Protein AF-A0A926IX06-F1 (afdb_monomer_lite)

Radius of gyration: 15.29 Å; chains: 1; bounding box: 41×35×42 Å

Foldseek 3Di:
DDDPLVVLLVVLPDDDDLVSSVVSLVVSQVVADQFWWDWVNHTFRHKFWLQSSQGQWFWWDFPNDIDTHGCLQFQKKFWDADPDQCVLQWTWIWTQTPVRDIGIITGGQFFPPLCVDPDVCQVSLVDKDWDDSDVVHTGITGGTWMDRDPDIDGPNNTGMIGTDD

Secondary structure (DSSP, 8-state):
---HHHHHHHHHTSSS-HHHHHHHHHHHHHHS----EEETTEEES--EESSTTTBSEEEEEETTEEEEEEGGGEEEEEE----SGGGGTEEEEEEEETTS-EEEEEEESB-TTGGG-S-HHHHTTS-EEEEEEETTEEEEEEB-EEESSS-EEEGGG--EEEE--

Sequence (165 aa):
EPLAWVAQLIQALRPGDAAARAKLRAEAFEAAPALPGKVNGFEFPWLADADSRLGPLLEAHMEGKYYWIPFARIQRLSLEAPTDLRHLVWVPAQVTWVTGGESSLLIPTRYAGSETVADDRVRLARRTEWEELAEGQFRGLGQRTLTAGDTDYPLLEVRTIEFTA

Structure (mmCIF, N/CA/C/O backbone):
data_AF-A0A926IX06-F1
#
_entry.id   AF-A0A926IX06-F1
#
loop_
_atom_site.group_PDB
_atom_site.id
_atom_site.type_symbol
_atom_site.label_atom_id
_atom_site.label_alt_id
_atom_site.label_comp_id
_atom_site.label_asym_id
_atom_site.label_entity_id
_atom_site.label_seq_id
_atom_site.pdbx_PDB_ins_code
_atom_site.Cartn_x
_atom_site.Cartn_y
_atom_site.Cartn_z
_atom_site.occupancy
_atom_site.B_iso_or_equiv
_atom_site.auth_seq_id
_atom_site.auth_comp_id
_atom_site.auth_asym_id
_atom_site.auth_atom_id
_atom_site.pdbx_PDB_model_num
ATOM 1 N N . GLU A 1 1 ? 13.981 10.372 11.308 1.00 57.53 1 GLU A N 1
ATOM 2 C CA . GLU A 1 1 ? 14.707 9.642 10.244 1.00 57.53 1 GLU A CA 1
ATOM 3 C C . GLU A 1 1 ? 13.892 8.426 9.802 1.00 57.53 1 GLU A C 1
ATOM 5 O O . GLU A 1 1 ? 13.061 7.970 10.591 1.00 57.53 1 GLU A O 1
ATOM 10 N N . PRO A 1 2 ? 14.020 7.955 8.547 1.00 74.56 2 PRO A N 1
ATOM 11 C CA . PRO A 1 2 ? 13.354 6.730 8.104 1.00 74.56 2 PRO A CA 1
ATOM 12 C C . PRO A 1 2 ? 13.866 5.523 8.902 1.00 74.56 2 PRO A C 1
ATOM 14 O O . PRO A 1 2 ? 15.019 5.500 9.324 1.00 74.56 2 PRO A O 1
ATOM 17 N N . LEU A 1 3 ? 13.006 4.522 9.115 1.00 87.06 3 LEU A N 1
ATOM 18 C CA . LEU A 1 3 ? 13.425 3.256 9.724 1.00 87.06 3 LEU A CA 1
ATOM 19 C C . LEU A 1 3 ? 14.483 2.599 8.825 1.00 87.06 3 LEU A C 1
ATOM 21 O O . LEU A 1 3 ? 14.404 2.727 7.602 1.00 87.06 3 LEU A O 1
ATOM 25 N N . ALA A 1 4 ? 15.451 1.891 9.409 1.00 90.50 4 ALA A N 1
ATOM 26 C CA . ALA A 1 4 ? 16.587 1.339 8.664 1.00 90.50 4 ALA A CA 1
ATOM 27 C C . ALA A 1 4 ? 16.154 0.475 7.461 1.00 90.50 4 ALA A C 1
ATOM 29 O O . ALA A 1 4 ? 16.657 0.667 6.354 1.00 90.50 4 ALA A O 1
ATOM 30 N N . TRP A 1 5 ? 15.147 -0.384 7.641 1.00 94.25 5 TRP A N 1
ATOM 31 C CA . TRP A 1 5 ? 14.610 -1.225 6.56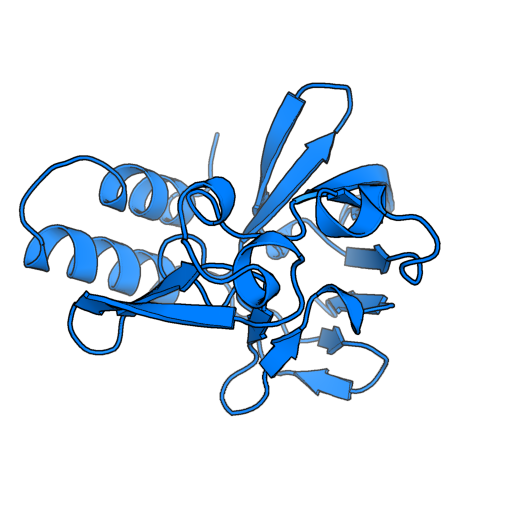7 1.00 94.25 5 TRP A CA 1
ATOM 32 C C . TRP A 1 5 ? 13.930 -0.420 5.446 1.00 94.25 5 TRP A C 1
ATOM 34 O O . TRP A 1 5 ? 14.034 -0.759 4.270 1.00 94.25 5 TRP A O 1
ATOM 44 N N . VAL A 1 6 ? 13.313 0.721 5.770 1.00 95.25 6 VAL A N 1
ATOM 45 C CA . VAL A 1 6 ? 12.736 1.626 4.760 1.00 95.25 6 VAL A CA 1
ATOM 46 C C . VAL A 1 6 ? 13.843 2.253 3.916 1.00 95.25 6 VAL A C 1
ATOM 48 O O . VAL A 1 6 ? 13.698 2.392 2.702 1.00 95.25 6 VAL A O 1
ATOM 51 N N . ALA A 1 7 ? 14.977 2.603 4.531 1.00 93.69 7 ALA A N 1
ATOM 52 C CA . ALA A 1 7 ? 16.128 3.120 3.797 1.00 93.69 7 ALA A CA 1
ATOM 53 C C . ALA A 1 7 ? 16.701 2.077 2.817 1.00 93.69 7 ALA A C 1
ATOM 55 O O . ALA A 1 7 ? 17.070 2.443 1.699 1.00 93.69 7 ALA A O 1
ATOM 56 N N . GLN A 1 8 ? 16.710 0.790 3.187 1.00 94.44 8 GLN A N 1
ATOM 57 C CA . GLN A 1 8 ? 17.111 -0.307 2.295 1.00 94.44 8 GLN A CA 1
ATOM 58 C C . GLN A 1 8 ? 16.167 -0.447 1.089 1.00 94.44 8 GLN A C 1
ATOM 60 O O . GLN A 1 8 ? 16.645 -0.573 -0.040 1.00 94.44 8 GLN A O 1
ATOM 65 N N . LEU A 1 9 ? 14.846 -0.331 1.282 1.00 95.88 9 LEU A N 1
ATOM 66 C CA . LEU A 1 9 ? 13.885 -0.328 0.167 1.00 95.88 9 LEU A CA 1
ATOM 67 C C . LEU A 1 9 ? 14.116 0.849 -0.786 1.00 95.88 9 LEU A C 1
ATOM 69 O O . LEU A 1 9 ? 14.176 0.665 -2.003 1.00 95.88 9 LEU A O 1
ATOM 73 N N . ILE A 1 10 ? 14.338 2.049 -0.244 1.00 93.88 10 ILE A N 1
ATOM 74 C CA . ILE A 1 10 ? 14.675 3.234 -1.046 1.00 93.88 10 ILE A CA 1
ATOM 75 C C . ILE A 1 10 ? 15.983 3.011 -1.821 1.00 93.88 10 ILE A C 1
ATOM 77 O O . ILE A 1 10 ? 16.092 3.394 -2.987 1.00 93.88 10 ILE A O 1
ATOM 81 N N . GLN A 1 11 ? 16.983 2.373 -1.210 1.00 94.88 11 GLN A N 1
ATOM 82 C CA . GLN A 1 11 ? 18.230 2.032 -1.892 1.00 94.88 11 GLN A CA 1
ATOM 83 C C . GLN A 1 11 ? 18.001 1.027 -3.030 1.00 94.88 11 GLN A C 1
ATOM 85 O O . GLN A 1 11 ? 18.572 1.201 -4.107 1.00 94.88 11 GLN A O 1
ATOM 90 N N . ALA A 1 12 ? 17.130 0.033 -2.839 1.00 96.12 12 ALA A N 1
ATOM 91 C CA . ALA A 1 12 ? 16.799 -0.973 -3.848 1.00 96.12 12 ALA A CA 1
ATOM 92 C C . ALA A 1 12 ? 16.054 -0.408 -5.076 1.00 96.12 12 ALA A C 1
ATOM 94 O O . ALA A 1 12 ? 16.018 -1.052 -6.133 1.00 96.12 12 ALA A O 1
ATOM 95 N N . LEU A 1 13 ? 15.480 0.797 -4.976 1.00 93.75 13 LEU A N 1
ATOM 96 C CA . LEU A 1 13 ? 14.889 1.505 -6.116 1.00 93.75 13 LEU A CA 1
ATOM 97 C C . LEU A 1 13 ? 15.927 2.106 -7.065 1.00 93.75 13 LEU A C 1
ATOM 99 O O . LEU A 1 13 ? 15.610 2.352 -8.230 1.00 93.75 13 LEU A O 1
ATOM 103 N N . ARG A 1 14 ? 17.151 2.362 -6.590 1.00 94.06 14 ARG A N 1
ATOM 104 C CA . ARG A 1 14 ? 18.186 2.993 -7.414 1.00 94.06 14 ARG A CA 1
ATOM 105 C C . ARG A 1 14 ? 18.572 2.076 -8.584 1.00 94.06 14 ARG A C 1
ATOM 107 O O . ARG A 1 14 ? 18.599 0.854 -8.414 1.00 94.06 14 ARG A O 1
ATOM 114 N N . PRO A 1 15 ? 18.894 2.637 -9.764 1.00 90.94 15 PRO A N 1
ATOM 115 C CA . PRO A 1 15 ? 19.468 1.860 -10.856 1.00 90.94 15 PRO A CA 1
ATOM 116 C C . PRO A 1 15 ? 20.733 1.127 -10.396 1.00 90.94 15 PRO A C 1
ATOM 118 O O . PRO A 1 15 ? 21.531 1.679 -9.640 1.00 90.94 15 PRO A O 1
ATOM 121 N N . GLY A 1 16 ? 20.915 -0.111 -10.846 1.00 91.06 16 GLY A N 1
ATOM 122 C CA . GLY A 1 16 ? 22.035 -0.954 -10.438 1.00 91.06 16 GLY A CA 1
ATOM 123 C C . GLY A 1 16 ? 21.745 -2.437 -10.645 1.00 91.06 16 GLY A C 1
ATOM 124 O O . GLY A 1 16 ? 20.717 -2.796 -11.225 1.00 91.06 16 GLY A O 1
ATOM 125 N N . ASP A 1 17 ? 22.656 -3.272 -10.147 1.00 94.81 17 ASP A N 1
ATOM 126 C CA . ASP A 1 17 ? 22.598 -4.729 -10.259 1.00 94.81 17 ASP A CA 1
ATOM 127 C C . ASP A 1 17 ? 21.284 -5.313 -9.707 1.00 94.81 17 ASP A C 1
ATOM 129 O O . ASP A 1 17 ? 20.863 -5.004 -8.588 1.00 94.81 17 ASP A O 1
ATOM 133 N N . ALA A 1 18 ? 20.619 -6.148 -10.509 1.00 93.75 18 ALA A N 1
ATOM 134 C CA . ALA A 1 18 ? 19.296 -6.676 -10.186 1.00 93.75 18 ALA A CA 1
ATOM 135 C C . ALA A 1 18 ? 19.326 -7.609 -8.966 1.00 93.75 18 ALA A C 1
ATOM 137 O O . ALA A 1 18 ? 18.448 -7.507 -8.107 1.00 93.75 18 ALA A O 1
ATOM 138 N N . ALA A 1 19 ? 20.356 -8.454 -8.847 1.00 95.56 19 ALA A N 1
ATOM 139 C CA . ALA A 1 19 ? 20.498 -9.396 -7.740 1.00 95.56 19 ALA A CA 1
ATOM 140 C C . ALA A 1 19 ? 20.783 -8.671 -6.416 1.00 95.56 19 ALA A C 1
ATOM 142 O O . ALA A 1 19 ? 20.149 -8.958 -5.400 1.00 95.56 19 ALA A O 1
ATOM 143 N N . ALA A 1 20 ? 21.660 -7.665 -6.425 1.00 96.12 20 ALA A N 1
ATOM 144 C CA . ALA A 1 20 ? 21.926 -6.823 -5.262 1.00 96.12 20 ALA A CA 1
ATOM 145 C C . ALA A 1 20 ? 20.663 -6.085 -4.789 1.00 96.12 20 ALA A C 1
ATOM 147 O O . ALA A 1 20 ? 20.386 -6.022 -3.592 1.00 96.12 20 ALA A O 1
ATOM 148 N N . ARG A 1 21 ? 19.856 -5.561 -5.719 1.00 97.31 21 ARG A N 1
ATOM 149 C CA . ARG A 1 21 ? 18.580 -4.898 -5.397 1.00 97.31 21 ARG A CA 1
ATOM 150 C C . ARG A 1 21 ? 17.545 -5.877 -4.848 1.00 97.31 21 ARG A C 1
ATOM 152 O O . ARG A 1 21 ? 16.816 -5.520 -3.926 1.00 97.31 21 ARG A O 1
ATOM 159 N N . ALA A 1 22 ? 17.485 -7.090 -5.393 1.00 97.56 22 ALA A N 1
ATOM 160 C CA . ALA A 1 22 ? 16.605 -8.139 -4.892 1.00 97.56 22 ALA A CA 1
ATOM 161 C C . ALA A 1 22 ? 16.973 -8.555 -3.464 1.00 97.56 22 ALA A C 1
ATOM 163 O O . ALA A 1 22 ? 16.094 -8.651 -2.607 1.00 97.56 22 ALA A O 1
ATOM 164 N N . LYS A 1 23 ? 18.275 -8.696 -3.192 1.00 97.19 23 LYS A N 1
ATOM 165 C CA . LYS A 1 23 ? 18.812 -8.958 -1.856 1.00 97.19 23 LYS A CA 1
ATOM 166 C C . LYS A 1 23 ? 18.465 -7.843 -0.867 1.00 97.19 23 LYS A C 1
ATOM 168 O O 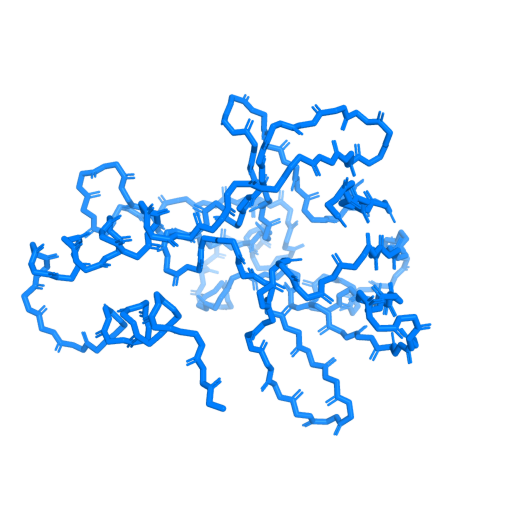. LYS A 1 23 ? 17.976 -8.142 0.214 1.00 97.19 23 LYS A O 1
ATOM 173 N N . LEU A 1 24 ? 18.634 -6.574 -1.250 1.00 97.31 24 LEU A N 1
ATOM 174 C CA . LEU A 1 24 ? 18.270 -5.434 -0.394 1.00 97.31 24 LEU A CA 1
ATOM 175 C C . LEU A 1 24 ? 16.782 -5.426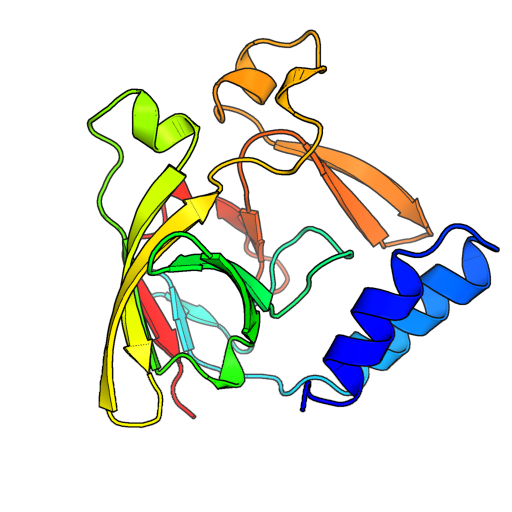 -0.021 1.00 97.31 24 LEU A C 1
ATOM 177 O O . LEU A 1 24 ? 16.447 -5.104 1.116 1.00 97.31 24 LEU A O 1
ATOM 181 N N . ARG A 1 25 ? 15.888 -5.780 -0.956 1.00 97.75 25 ARG A N 1
ATOM 182 C CA . ARG A 1 25 ? 14.453 -5.914 -0.655 1.00 97.75 25 ARG A CA 1
ATOM 183 C C . ARG A 1 25 ? 14.183 -7.045 0.331 1.00 97.75 25 ARG A C 1
ATOM 185 O O . ARG A 1 25 ? 13.465 -6.828 1.297 1.00 97.75 25 ARG A O 1
ATOM 192 N N . ALA A 1 26 ? 14.786 -8.214 0.114 1.00 97.38 26 ALA A N 1
ATOM 193 C CA . ALA A 1 26 ? 14.629 -9.355 1.012 1.00 97.38 26 ALA A CA 1
ATOM 194 C C . ALA A 1 26 ? 15.112 -9.022 2.435 1.00 97.38 26 ALA A C 1
ATOM 196 O O . ALA A 1 26 ? 14.371 -9.209 3.391 1.00 97.38 26 ALA A O 1
ATOM 197 N N . GLU A 1 27 ? 16.303 -8.432 2.573 1.00 97.38 27 GLU A N 1
ATOM 198 C CA . GLU A 1 27 ? 16.837 -7.991 3.870 1.00 97.38 27 GLU A CA 1
ATOM 199 C C . GLU A 1 27 ? 15.929 -6.961 4.555 1.00 97.38 27 GLU A C 1
ATOM 201 O O . GLU A 1 27 ? 15.735 -7.018 5.769 1.00 97.38 27 GLU A O 1
ATOM 206 N N . ALA A 1 28 ? 15.346 -6.034 3.789 1.00 97.25 28 ALA A N 1
ATOM 207 C CA . ALA A 1 28 ? 14.408 -5.059 4.328 1.00 97.25 28 ALA A CA 1
ATOM 208 C C . ALA A 1 28 ? 13.111 -5.709 4.832 1.00 97.25 28 ALA A C 1
ATOM 210 O O . ALA A 1 28 ? 12.584 -5.286 5.858 1.00 97.25 28 ALA A O 1
ATOM 211 N N . PHE A 1 29 ? 12.595 -6.719 4.129 1.00 96.25 29 PHE A N 1
ATOM 212 C CA . PHE A 1 29 ? 11.382 -7.432 4.529 1.00 96.25 29 PHE A CA 1
ATOM 213 C C . PHE A 1 29 ? 11.598 -8.296 5.769 1.00 96.25 29 PHE A C 1
ATOM 215 O O . PHE A 1 29 ? 10.767 -8.246 6.669 1.00 96.25 29 PHE A O 1
ATOM 222 N N . GLU A 1 30 ? 12.739 -8.978 5.879 1.00 96.12 30 GLU A N 1
ATOM 223 C CA . GLU A 1 30 ? 13.117 -9.713 7.096 1.00 96.12 30 GLU A CA 1
ATOM 224 C C . GLU A 1 30 ? 13.273 -8.787 8.315 1.00 96.12 30 GLU A C 1
ATOM 226 O O . GLU A 1 30 ? 12.972 -9.164 9.445 1.00 96.12 30 GLU A O 1
ATOM 231 N N . ALA A 1 31 ? 13.738 -7.553 8.100 1.00 95.88 31 ALA A N 1
ATOM 232 C CA . ALA A 1 31 ? 13.898 -6.560 9.160 1.00 95.88 31 ALA A CA 1
ATOM 233 C C . ALA A 1 31 ? 12.603 -5.795 9.501 1.00 95.88 31 ALA A C 1
ATOM 235 O O . ALA A 1 31 ? 12.560 -5.083 10.513 1.00 95.88 31 ALA A O 1
ATOM 236 N N . ALA A 1 32 ? 11.568 -5.877 8.662 1.00 95.69 32 ALA A N 1
ATOM 237 C CA . ALA A 1 32 ? 10.307 -5.190 8.893 1.00 95.69 32 ALA A CA 1
ATOM 238 C C . ALA A 1 32 ? 9.460 -5.944 9.938 1.00 95.69 32 ALA A C 1
ATOM 240 O O . ALA A 1 32 ? 9.413 -7.172 9.936 1.00 95.69 32 ALA A O 1
ATOM 241 N N . PRO A 1 33 ? 8.761 -5.237 10.844 1.00 93.94 33 PRO A N 1
ATOM 242 C CA . PRO A 1 33 ?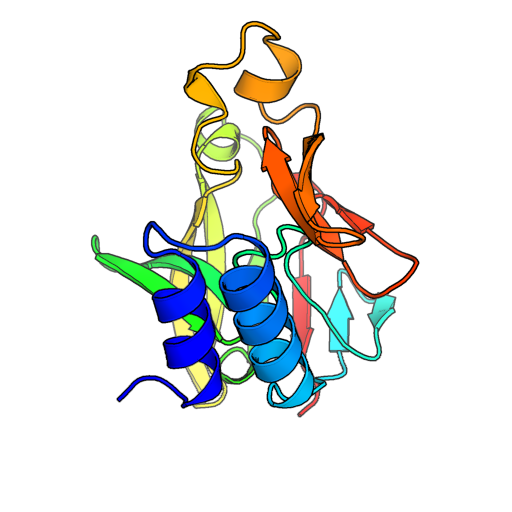 7.923 -5.897 11.835 1.00 93.94 33 PRO A CA 1
ATOM 243 C C . PRO A 1 33 ? 6.711 -6.563 11.170 1.00 93.94 33 PRO A C 1
ATOM 245 O O . PRO A 1 33 ? 5.986 -5.923 10.407 1.00 93.94 33 PRO A O 1
ATOM 248 N N . ALA A 1 34 ? 6.452 -7.822 11.522 1.00 95.25 34 ALA A N 1
ATOM 249 C CA . ALA A 1 34 ? 5.200 -8.494 11.201 1.00 95.25 34 ALA A CA 1
ATOM 250 C C . ALA A 1 34 ? 4.105 -7.991 12.152 1.00 95.25 34 ALA A C 1
ATOM 252 O O . ALA A 1 34 ? 4.183 -8.196 13.364 1.00 95.25 34 ALA A O 1
ATOM 253 N N . LEU A 1 35 ? 3.112 -7.290 11.606 1.00 96.19 35 LEU A N 1
ATOM 254 C CA . LEU A 1 35 ? 2.031 -6.690 12.385 1.00 96.19 35 LEU A CA 1
ATOM 255 C C . LEU A 1 35 ? 0.732 -7.445 12.117 1.00 96.19 35 LEU A C 1
ATOM 257 O O . LEU A 1 35 ? 0.226 -7.355 10.996 1.00 96.19 35 LEU A O 1
ATOM 261 N N . PRO A 1 36 ? 0.176 -8.155 13.110 1.00 97.56 36 PRO A N 1
ATOM 262 C CA . PRO A 1 36 ? -1.123 -8.781 12.959 1.00 97.56 36 PRO A CA 1
ATOM 263 C C . PRO A 1 36 ? -2.229 -7.726 12.936 1.00 97.56 36 PRO A C 1
ATOM 265 O O . PRO A 1 36 ? -2.077 -6.604 13.437 1.00 97.56 36 PRO A O 1
ATOM 268 N N . GLY A 1 37 ? -3.360 -8.095 12.350 1.00 97.94 37 GLY A N 1
ATOM 269 C CA . GLY A 1 37 ? -4.470 -7.176 12.195 1.00 97.94 37 GLY A CA 1
ATOM 270 C C . GLY A 1 37 ? -5.653 -7.775 11.460 1.00 97.94 37 GLY A C 1
ATOM 271 O O . GLY A 1 37 ? -5.810 -8.995 11.378 1.00 97.94 37 GLY A O 1
ATOM 272 N N . LYS A 1 38 ? -6.518 -6.892 10.957 1.00 98.50 38 LYS A N 1
ATOM 273 C CA . LYS A 1 38 ? -7.722 -7.242 10.206 1.00 98.50 38 LYS A CA 1
ATOM 274 C C . LYS A 1 38 ? -7.893 -6.355 8.982 1.00 98.50 38 LYS A C 1
ATOM 276 O O . LYS A 1 38 ? -7.798 -5.136 9.104 1.00 98.50 38 LYS A O 1
ATOM 281 N N . VAL A 1 39 ? -8.193 -6.945 7.824 1.00 98.50 39 VAL A N 1
ATOM 282 C CA . VAL A 1 39 ? -8.724 -6.229 6.651 1.00 98.50 39 VAL A CA 1
ATOM 283 C C . VAL A 1 39 ? -10.202 -6.567 6.542 1.00 98.50 39 VAL A C 1
ATOM 285 O O . VAL A 1 39 ? -10.558 -7.738 6.464 1.00 98.50 39 VAL A O 1
ATOM 288 N N . ASN A 1 40 ? -11.084 -5.567 6.553 1.00 97.69 40 ASN A N 1
ATOM 289 C CA . ASN A 1 40 ? -12.538 -5.770 6.488 1.00 97.69 40 ASN A CA 1
ATOM 290 C C . ASN A 1 40 ? -13.070 -6.778 7.535 1.00 97.69 40 ASN A C 1
ATOM 292 O O . ASN A 1 40 ? -14.041 -7.489 7.290 1.00 97.69 40 ASN A O 1
ATOM 296 N N . GLY A 1 41 ? -12.413 -6.863 8.697 1.00 97.44 41 GLY A N 1
ATOM 297 C CA . GLY A 1 41 ? -12.732 -7.816 9.766 1.00 97.44 41 GLY A CA 1
ATOM 298 C C . GLY A 1 41 ? -12.091 -9.207 9.632 1.00 97.44 41 GLY A C 1
ATOM 299 O O . GLY A 1 41 ? -12.128 -9.960 10.605 1.00 97.44 41 GLY A O 1
ATOM 300 N N . PHE A 1 42 ? -11.466 -9.534 8.498 1.00 97.50 42 PHE A N 1
ATOM 301 C CA . PHE A 1 42 ? -10.736 -10.788 8.286 1.00 97.50 42 PHE A CA 1
ATOM 302 C C . PHE A 1 42 ? -9.310 -10.686 8.816 1.00 97.50 42 PHE A C 1
ATOM 304 O O . PHE A 1 42 ? -8.598 -9.735 8.502 1.00 97.50 42 PHE A O 1
ATOM 311 N N . GLU A 1 43 ? -8.910 -11.658 9.629 1.00 97.44 43 GLU A N 1
ATOM 312 C CA . GLU A 1 43 ? -7.617 -11.668 10.311 1.00 97.44 43 GLU A CA 1
ATOM 313 C C . GLU A 1 43 ? -6.448 -11.947 9.367 1.00 97.44 43 GLU A C 1
ATOM 315 O O . GLU A 1 43 ? -6.536 -12.786 8.472 1.00 97.44 43 GLU A O 1
ATOM 320 N N . PHE A 1 44 ? -5.331 -11.266 9.617 1.00 97.31 44 PHE A N 1
ATOM 321 C CA . PHE A 1 44 ? -4.047 -11.530 8.984 1.00 97.31 44 PHE A CA 1
ATOM 322 C C . PHE A 1 44 ? -2.911 -11.515 10.022 1.00 97.31 44 PHE A C 1
ATOM 324 O O . PHE A 1 44 ? -2.965 -10.747 10.987 1.00 97.31 44 PHE A O 1
ATOM 331 N N . PRO A 1 45 ? -1.852 -12.324 9.832 1.00 96.56 45 PRO A N 1
ATOM 332 C CA . PRO A 1 45 ? -0.665 -12.294 10.691 1.00 96.56 45 PRO A CA 1
ATOM 333 C C . PRO A 1 45 ? 0.310 -11.160 10.331 1.00 96.56 45 PRO A C 1
ATOM 335 O O . PRO A 1 45 ? 1.083 -10.716 11.176 1.00 96.56 45 PRO A O 1
ATOM 338 N N . TRP A 1 46 ? 0.281 -10.705 9.079 1.00 97.19 46 TRP A N 1
ATOM 339 C CA . TRP A 1 46 ? 1.039 -9.577 8.542 1.00 97.19 46 TRP A CA 1
ATOM 340 C C . TRP A 1 46 ? 0.336 -9.045 7.286 1.00 97.19 46 TRP A C 1
ATOM 342 O O . TRP A 1 46 ? -0.488 -9.743 6.695 1.00 97.19 46 TRP A O 1
ATOM 352 N N . LEU A 1 47 ? 0.664 -7.820 6.874 1.00 98.31 47 LEU A N 1
ATOM 353 C CA . LEU A 1 47 ? 0.144 -7.201 5.654 1.00 98.31 47 LEU A CA 1
ATOM 354 C C . LEU A 1 47 ? 1.272 -6.475 4.914 1.00 98.31 47 LEU A C 1
ATOM 356 O O . LEU A 1 47 ? 2.101 -5.813 5.540 1.00 98.31 47 LEU A O 1
ATOM 360 N N . ALA A 1 48 ? 1.278 -6.564 3.590 1.00 98.31 48 ALA A N 1
ATOM 361 C CA . ALA A 1 48 ? 2.187 -5.838 2.710 1.00 98.31 48 ALA A CA 1
ATOM 362 C C . ALA A 1 48 ? 1.440 -5.328 1.470 1.00 98.31 48 ALA A C 1
ATOM 364 O O . ALA A 1 48 ? 0.377 -5.830 1.123 1.00 98.31 48 ALA A O 1
ATOM 365 N N . ASP A 1 49 ? 1.990 -4.338 0.780 1.00 98.50 49 ASP A N 1
ATOM 366 C CA . ASP A 1 49 ? 1.686 -4.119 -0.628 1.00 98.50 49 ASP A CA 1
ATOM 367 C C . ASP A 1 49 ? 2.323 -5.252 -1.448 1.00 98.50 49 ASP A C 1
ATOM 369 O O . ASP A 1 49 ? 3.481 -5.613 -1.217 1.00 98.50 49 ASP A O 1
ATOM 373 N N . ALA A 1 50 ? 1.567 -5.829 -2.383 1.00 98.19 50 ALA A N 1
ATOM 374 C CA . ALA A 1 50 ? 2.040 -6.931 -3.217 1.00 98.19 50 ALA A CA 1
ATOM 375 C C . ALA A 1 50 ? 3.126 -6.502 -4.228 1.00 98.19 50 ALA A C 1
ATOM 377 O O . ALA A 1 50 ? 3.845 -7.345 -4.767 1.00 98.19 50 ALA A O 1
ATOM 378 N N . ASP A 1 51 ? 3.325 -5.197 -4.447 1.00 98.44 51 ASP A N 1
ATOM 379 C CA . ASP A 1 51 ? 4.512 -4.693 -5.132 1.00 98.44 51 ASP A CA 1
ATOM 380 C C . ASP A 1 51 ? 5.743 -4.791 -4.219 1.00 98.44 51 ASP A C 1
ATOM 382 O O . ASP A 1 51 ? 5.884 -4.085 -3.213 1.00 98.44 51 ASP A O 1
ATOM 386 N N . SER A 1 52 ? 6.699 -5.632 -4.616 1.00 97.38 52 SER A N 1
ATOM 387 C CA . SER A 1 52 ? 7.920 -5.895 -3.852 1.00 97.38 52 SER A CA 1
ATOM 388 C C . SER A 1 52 ? 8.820 -4.663 -3.710 1.00 97.38 52 SER A C 1
ATOM 390 O O . SER A 1 52 ? 9.781 -4.683 -2.951 1.00 97.38 52 SER A O 1
ATOM 392 N N . ARG A 1 53 ? 8.561 -3.561 -4.416 1.00 97.31 53 ARG A N 1
ATOM 393 C CA . ARG A 1 53 ? 9.279 -2.298 -4.192 1.00 97.31 53 ARG A CA 1
ATOM 394 C C . ARG A 1 53 ? 8.835 -1.585 -2.911 1.00 97.31 53 ARG A C 1
ATOM 396 O O . ARG A 1 53 ? 9.558 -0.698 -2.460 1.00 97.31 53 ARG A O 1
ATOM 403 N N . LEU A 1 54 ? 7.675 -1.949 -2.360 1.00 97.56 54 LEU A N 1
ATOM 404 C CA . LEU A 1 54 ? 7.023 -1.277 -1.236 1.00 97.56 54 LEU A CA 1
ATOM 405 C C . LEU A 1 54 ? 6.961 -2.161 0.015 1.00 97.56 54 LEU A C 1
ATOM 407 O O . LEU A 1 54 ? 7.423 -1.740 1.074 1.00 97.56 54 LEU A O 1
ATOM 411 N N . GLY A 1 55 ? 6.414 -3.376 -0.087 1.00 96.69 55 GLY A N 1
ATOM 412 C CA . GLY A 1 55 ? 6.200 -4.246 1.074 1.00 96.69 55 GLY A CA 1
ATOM 413 C C . GLY A 1 55 ? 5.287 -3.602 2.134 1.00 96.69 55 GLY A C 1
ATOM 414 O O . GLY A 1 55 ? 4.248 -3.064 1.763 1.00 96.69 55 GLY A O 1
ATOM 415 N N . PRO A 1 56 ? 5.615 -3.616 3.443 1.00 97.38 56 PRO A N 1
ATOM 416 C CA . PRO A 1 56 ? 4.742 -3.111 4.518 1.00 97.38 56 PRO A CA 1
ATOM 417 C C . PRO A 1 56 ? 4.728 -1.568 4.628 1.00 97.38 56 PRO A C 1
ATOM 419 O O . PRO A 1 56 ? 4.865 -0.976 5.707 1.00 97.38 56 PRO A O 1
ATOM 422 N N . LEU A 1 57 ? 4.583 -0.904 3.481 1.00 97.94 57 LEU A N 1
ATOM 423 C CA . LEU A 1 57 ? 4.497 0.537 3.299 1.00 97.94 57 LEU A CA 1
ATOM 424 C C . LEU A 1 57 ? 3.203 0.893 2.560 1.00 97.94 57 LEU A C 1
ATOM 426 O O . LEU A 1 57 ? 2.865 0.290 1.547 1.00 97.94 57 LEU A O 1
ATOM 430 N N . LEU A 1 58 ? 2.537 1.950 3.017 1.00 98.25 58 LEU A N 1
ATOM 431 C CA . LEU A 1 58 ? 1.468 2.625 2.295 1.00 98.25 58 LEU A CA 1
ATOM 432 C C . LEU A 1 58 ? 2.026 3.842 1.558 1.00 98.25 58 LEU A C 1
ATOM 434 O O . LEU A 1 58 ? 2.628 4.723 2.175 1.00 98.25 58 LEU A O 1
ATOM 438 N N . GLU A 1 59 ? 1.761 3.945 0.260 1.00 98.25 59 GLU A N 1
ATOM 439 C CA . GLU A 1 59 ? 1.891 5.216 -0.450 1.00 98.25 59 GLU A CA 1
ATOM 440 C C . GLU A 1 59 ? 0.659 6.088 -0.191 1.00 98.25 59 GLU A C 1
ATOM 442 O O . GLU A 1 59 ? -0.471 5.635 -0.366 1.00 98.25 59 GLU A O 1
ATOM 447 N N . ALA A 1 60 ? 0.854 7.351 0.182 1.00 98.19 60 ALA A N 1
ATOM 448 C CA . ALA A 1 60 ? -0.254 8.287 0.347 1.00 98.19 60 ALA A CA 1
ATOM 449 C C . ALA A 1 60 ? 0.161 9.738 0.097 1.00 98.19 60 ALA A C 1
ATOM 451 O O . ALA A 1 60 ? 1.303 10.132 0.337 1.00 98.19 60 ALA A O 1
ATOM 452 N N . HIS A 1 61 ? -0.804 10.551 -0.325 1.00 98.06 61 HIS A N 1
ATOM 453 C CA . HIS A 1 61 ? -0.724 12.000 -0.255 1.00 98.06 61 HIS A CA 1
ATOM 454 C C . HIS A 1 61 ? -1.414 12.503 1.012 1.00 98.06 61 HIS A C 1
ATOM 456 O O . HIS A 1 61 ? -2.550 12.131 1.297 1.00 98.06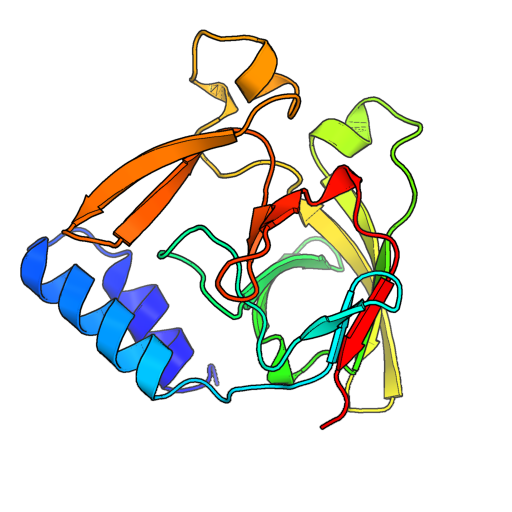 61 HIS A O 1
ATOM 462 N N . MET A 1 62 ? -0.736 13.384 1.739 1.00 96.62 62 MET A N 1
ATOM 463 C CA . MET A 1 62 ? -1.229 14.041 2.947 1.00 96.62 62 MET A CA 1
ATOM 464 C C . MET A 1 62 ? -0.748 15.490 2.929 1.00 96.62 62 MET A C 1
ATOM 466 O O . MET A 1 62 ? 0.430 15.738 2.677 1.00 96.62 62 MET A O 1
ATOM 470 N N . GLU A 1 63 ? -1.651 16.454 3.127 1.00 93.06 63 GLU A N 1
ATOM 471 C CA . GLU A 1 63 ? -1.318 17.894 3.127 1.00 93.06 63 GLU A CA 1
ATOM 472 C C . GLU A 1 63 ? -0.505 18.346 1.891 1.00 93.06 63 GLU A C 1
ATOM 474 O O . GLU A 1 63 ? 0.447 19.122 1.977 1.00 93.06 63 GLU A O 1
ATOM 479 N N . GLY A 1 64 ? -0.848 17.809 0.715 1.00 92.81 64 GLY A N 1
ATOM 480 C CA . GLY A 1 64 ? -0.185 18.134 -0.554 1.00 92.81 64 GLY A CA 1
ATOM 481 C C . GLY A 1 64 ? 1.208 17.519 -0.742 1.00 92.81 64 GLY A C 1
ATOM 482 O O . GLY A 1 64 ? 1.851 17.778 -1.758 1.00 92.81 64 GLY A O 1
ATOM 483 N N . LYS A 1 65 ? 1.680 16.688 0.192 1.00 97.19 65 LYS A N 1
ATOM 484 C CA . LYS A 1 65 ? 2.969 15.987 0.116 1.00 97.19 65 LYS A CA 1
ATOM 485 C C . LYS A 1 65 ? 2.759 14.487 -0.049 1.00 97.19 65 LYS A C 1
ATOM 487 O O . LYS A 1 65 ? 1.760 13.944 0.408 1.00 97.19 65 LYS A O 1
ATOM 492 N N . TYR A 1 66 ? 3.704 13.831 -0.709 1.00 97.00 66 TYR A N 1
ATOM 493 C CA . TYR A 1 66 ? 3.705 12.386 -0.924 1.00 97.00 66 TYR A CA 1
ATOM 494 C C . TYR A 1 66 ? 4.578 11.683 0.122 1.00 97.00 66 TYR A C 1
ATOM 496 O O . TYR A 1 66 ? 5.680 12.148 0.425 1.00 97.00 66 TYR A O 1
ATOM 504 N N . TYR A 1 67 ? 4.090 10.561 0.648 1.00 96.81 67 TYR A N 1
ATOM 505 C CA . TYR A 1 67 ? 4.722 9.810 1.725 1.00 96.81 67 TYR A CA 1
ATOM 506 C C . TYR A 1 67 ? 4.742 8.310 1.450 1.00 96.81 67 TYR A C 1
ATOM 508 O O . TYR A 1 67 ? 3.784 7.742 0.929 1.00 96.81 67 TYR A O 1
ATOM 516 N N . TRP A 1 68 ? 5.817 7.672 1.914 1.00 97.06 68 TRP A N 1
ATOM 517 C CA . TRP A 1 68 ? 5.844 6.252 2.250 1.00 97.06 68 TRP A CA 1
ATOM 518 C C . TRP A 1 68 ? 5.631 6.112 3.753 1.00 97.06 68 TRP A C 1
ATOM 520 O O . TRP A 1 68 ? 6.466 6.537 4.559 1.00 97.06 68 TRP A O 1
ATOM 530 N N . ILE A 1 69 ? 4.490 5.551 4.131 1.00 97.25 69 ILE A N 1
ATOM 531 C CA . ILE A 1 69 ? 4.052 5.411 5.514 1.00 97.25 69 ILE A CA 1
ATOM 532 C C . ILE A 1 69 ? 4.189 3.939 5.907 1.00 97.25 69 ILE A C 1
ATOM 534 O O . ILE A 1 69 ? 3.451 3.109 5.387 1.00 97.25 69 ILE A O 1
ATOM 538 N N . PRO A 1 70 ? 5.086 3.581 6.838 1.00 97.38 70 PRO A N 1
ATOM 539 C CA . PRO A 1 70 ? 5.115 2.232 7.388 1.00 97.38 70 PRO A CA 1
ATOM 540 C C . PRO A 1 70 ? 3.793 1.864 8.042 1.00 97.38 70 PRO A C 1
ATOM 542 O O . PRO A 1 70 ? 3.288 2.639 8.857 1.00 97.38 70 PRO A O 1
ATOM 545 N N . PHE A 1 71 ? 3.286 0.661 7.763 1.00 97.62 71 PHE A N 1
ATOM 546 C CA . PHE A 1 71 ? 2.104 0.132 8.451 1.00 97.62 71 PHE A CA 1
ATOM 547 C C . PHE A 1 71 ? 2.280 0.127 9.978 1.00 97.62 71 PHE A C 1
ATOM 549 O O . PHE A 1 71 ? 1.332 0.404 10.697 1.00 97.62 71 PHE A O 1
ATOM 556 N N . ALA A 1 72 ? 3.519 0.008 10.472 1.00 95.94 72 ALA A N 1
ATOM 557 C CA . ALA A 1 72 ? 3.883 0.164 11.888 1.00 95.94 72 ALA A CA 1
ATOM 558 C C . ALA A 1 72 ? 3.534 1.521 12.523 1.00 95.94 72 ALA A C 1
ATOM 560 O O . ALA A 1 72 ? 3.647 1.674 13.735 1.00 95.94 72 ALA A O 1
ATOM 561 N N . ARG A 1 73 ? 3.167 2.532 11.729 1.00 96.44 73 ARG A N 1
ATOM 562 C CA . ARG A 1 73 ? 2.710 3.839 12.227 1.00 96.44 73 ARG A CA 1
ATOM 563 C C . ARG A 1 73 ? 1.194 4.000 12.177 1.00 96.44 73 ARG A C 1
ATOM 565 O O . ARG A 1 73 ? 0.685 5.000 12.683 1.00 96.44 73 ARG A O 1
ATOM 572 N N . ILE A 1 74 ? 0.488 3.053 11.571 1.00 97.94 74 ILE A N 1
ATOM 573 C CA . ILE A 1 74 ? -0.954 3.090 11.361 1.00 97.94 74 ILE A CA 1
ATOM 574 C C . ILE A 1 74 ? -1.607 2.195 12.407 1.00 97.94 74 ILE A C 1
ATOM 576 O O . ILE A 1 74 ? -1.286 1.018 12.507 1.00 97.94 74 ILE A O 1
ATOM 580 N N . GLN A 1 75 ? -2.546 2.750 13.165 1.00 98.31 75 GLN A N 1
ATOM 581 C CA . GLN A 1 75 ? -3.434 1.957 14.011 1.00 98.31 75 GLN A CA 1
ATOM 582 C C . GLN A 1 75 ? -4.643 1.485 13.201 1.00 98.31 75 GLN A C 1
ATOM 584 O O . GLN A 1 75 ? -4.994 0.307 13.212 1.00 98.31 75 GLN A O 1
ATOM 589 N N . ARG A 1 76 ? -5.266 2.410 12.463 1.00 98.56 76 ARG A N 1
ATOM 590 C CA . ARG A 1 76 ? -6.449 2.137 11.649 1.00 98.56 76 ARG A CA 1
ATOM 591 C C . ARG A 1 76 ? -6.417 2.930 10.353 1.00 98.56 76 ARG A C 1
ATOM 593 O O . ARG A 1 76 ? -6.024 4.093 10.336 1.00 98.56 76 ARG A O 1
ATOM 600 N N . LEU A 1 77 ? -6.892 2.310 9.284 1.00 98.50 77 LEU A N 1
ATOM 601 C CA . LEU A 1 77 ? -7.163 2.938 8.000 1.00 98.50 77 LEU A CA 1
ATOM 602 C C . LEU A 1 77 ? -8.627 2.682 7.643 1.00 98.50 77 LEU A C 1
ATOM 604 O O . LEU A 1 77 ? -9.082 1.542 7.705 1.00 98.50 77 LEU A O 1
ATOM 608 N N . SER A 1 78 ? -9.365 3.726 7.284 1.00 98.50 78 SER A N 1
ATOM 609 C CA . SER A 1 78 ? -10.743 3.615 6.796 1.00 98.50 78 SER A CA 1
ATOM 610 C C . SER A 1 78 ? -10.821 4.216 5.399 1.00 98.50 78 SER A C 1
ATOM 612 O O . SER A 1 78 ? -10.483 5.383 5.226 1.00 98.50 78 SER A O 1
ATOM 614 N N . LEU A 1 79 ? -11.220 3.421 4.409 1.00 97.88 79 LEU A N 1
ATOM 615 C CA . LEU A 1 79 ? -11.291 3.817 3.002 1.00 97.88 79 LEU A CA 1
ATOM 616 C C . LEU A 1 79 ? -12.748 3.944 2.572 1.00 97.88 79 LEU A C 1
ATOM 618 O O . LEU A 1 79 ? -13.587 3.101 2.906 1.00 97.88 79 LEU A O 1
ATOM 622 N N . GLU A 1 80 ? -13.037 4.967 1.778 1.00 91.06 80 GLU A N 1
ATOM 623 C CA . GLU A 1 80 ? -14.352 5.117 1.165 1.00 91.06 80 GLU A CA 1
ATOM 624 C C . GLU A 1 80 ? -14.536 4.138 0.001 1.00 91.06 80 GLU A C 1
ATOM 626 O O . GLU A 1 80 ? -13.603 3.824 -0.743 1.00 91.06 80 GLU A O 1
ATOM 631 N N . ALA A 1 81 ? -15.771 3.670 -0.197 1.00 92.06 81 ALA A N 1
ATOM 632 C CA . ALA A 1 81 ? -16.100 2.936 -1.410 1.00 92.06 81 ALA A CA 1
ATOM 633 C C . ALA A 1 81 ? -15.917 3.847 -2.643 1.00 92.06 81 ALA A C 1
ATOM 635 O O . ALA A 1 81 ? -16.281 5.025 -2.596 1.00 92.06 81 ALA A O 1
ATOM 636 N N . PRO A 1 82 ? -15.382 3.337 -3.767 1.00 91.00 82 PRO A N 1
ATOM 637 C CA . PRO A 1 82 ? -15.227 4.139 -4.971 1.00 91.00 82 PRO A CA 1
ATOM 638 C C . PRO A 1 82 ? -16.596 4.536 -5.543 1.00 91.00 82 PRO A C 1
ATOM 640 O O . PRO A 1 82 ? -17.341 3.687 -6.025 1.00 91.00 82 PRO A O 1
ATOM 643 N N . THR A 1 83 ? -16.922 5.827 -5.503 1.00 90.56 83 THR A N 1
ATOM 644 C CA . THR A 1 83 ? -18.167 6.402 -6.047 1.00 90.56 83 THR A CA 1
ATOM 645 C C . THR A 1 83 ? -17.913 7.396 -7.183 1.00 90.56 83 THR A C 1
ATOM 647 O O . THR A 1 83 ? -18.819 7.683 -7.962 1.00 90.56 83 THR A O 1
ATOM 650 N N . ASP A 1 84 ? -16.677 7.886 -7.315 1.00 92.00 84 ASP A N 1
ATOM 651 C CA . ASP A 1 84 ? -16.245 8.871 -8.308 1.00 92.00 84 ASP A CA 1
ATOM 652 C C . ASP A 1 84 ? -15.107 8.301 -9.172 1.00 92.00 84 ASP A C 1
ATOM 654 O O . ASP A 1 84 ? -14.270 7.534 -8.695 1.00 92.00 84 ASP A O 1
ATOM 658 N N . LEU A 1 85 ? -15.031 8.697 -10.448 1.00 92.44 85 LEU A N 1
ATOM 659 C CA . LEU A 1 85 ? -13.957 8.275 -11.359 1.00 92.44 85 LEU A CA 1
ATOM 660 C C . LEU A 1 85 ? -12.559 8.640 -10.842 1.00 92.44 85 LEU A C 1
ATOM 662 O O . LEU A 1 85 ? -11.598 7.920 -11.109 1.00 92.44 85 LEU A O 1
ATOM 666 N N . ARG A 1 86 ? -12.432 9.722 -10.069 1.00 93.94 86 ARG A N 1
ATOM 667 C CA . ARG A 1 86 ? -11.178 10.123 -9.420 1.00 93.94 86 ARG A CA 1
ATOM 668 C C . ARG A 1 86 ? -10.685 9.074 -8.428 1.00 93.94 86 ARG A C 1
ATOM 670 O O . ARG A 1 86 ? -9.475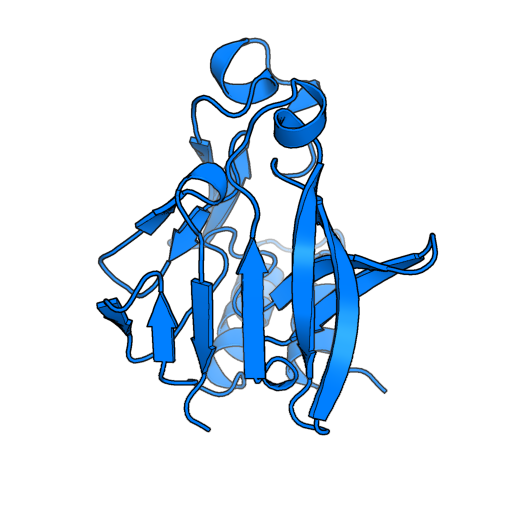 8.967 -8.249 1.00 93.94 86 ARG A O 1
ATOM 677 N N . HIS A 1 87 ? -11.574 8.248 -7.867 1.00 94.25 87 HIS A N 1
ATOM 678 C CA . HIS A 1 87 ? -11.196 7.154 -6.966 1.00 94.25 87 HIS A CA 1
ATOM 679 C C . HIS A 1 87 ? -10.432 6.040 -7.695 1.00 94.25 87 HIS A C 1
ATOM 681 O O . HIS A 1 87 ? -9.706 5.285 -7.058 1.00 94.25 87 HIS A O 1
ATOM 687 N N . LEU A 1 88 ? -10.500 5.980 -9.033 1.00 94.88 88 LEU A N 1
ATOM 688 C CA . LEU A 1 88 ? -9.641 5.108 -9.847 1.00 94.88 88 LEU A CA 1
ATOM 689 C C . LEU A 1 88 ? -8.190 5.616 -9.939 1.00 94.88 88 LEU A C 1
ATOM 691 O O . LEU A 1 88 ? -7.308 4.899 -10.414 1.00 94.88 88 LEU A O 1
ATOM 695 N N . VAL A 1 89 ? -7.929 6.848 -9.494 1.00 95.50 89 VAL A N 1
ATOM 696 C CA . VAL A 1 89 ? -6.591 7.450 -9.435 1.00 95.50 89 VAL A CA 1
ATOM 697 C C . VAL A 1 89 ? -6.130 7.589 -7.987 1.00 95.50 89 VAL A C 1
ATOM 699 O O . VAL A 1 89 ? -5.032 7.129 -7.673 1.00 95.50 89 VAL A O 1
ATOM 702 N N . TRP A 1 90 ? -6.971 8.149 -7.113 1.00 95.88 90 TRP A N 1
ATOM 703 C CA . TRP A 1 90 ? -6.712 8.266 -5.679 1.00 95.88 90 TRP A CA 1
ATOM 704 C C . TRP A 1 90 ? -7.960 7.968 -4.854 1.00 95.88 90 TRP A C 1
ATOM 706 O O . TRP A 1 90 ? -8.964 8.667 -4.993 1.00 95.88 90 TRP A O 1
ATOM 716 N N . VAL A 1 91 ? -7.886 6.985 -3.960 1.00 97.00 91 VAL A N 1
ATOM 717 C CA . VAL A 1 91 ? -8.968 6.689 -3.017 1.00 97.00 91 VAL A CA 1
ATOM 718 C C . VAL A 1 91 ? -8.801 7.524 -1.736 1.00 97.00 91 VAL A C 1
ATOM 720 O O . VAL A 1 91 ? -7.704 7.539 -1.161 1.00 97.00 91 VAL A O 1
ATOM 723 N N . PRO A 1 92 ? -9.846 8.245 -1.286 1.00 97.25 92 PRO A N 1
ATOM 724 C CA . PRO A 1 92 ? -9.838 8.916 0.008 1.00 97.25 92 PRO A CA 1
ATOM 725 C C . PRO A 1 92 ? -9.780 7.909 1.154 1.00 97.25 92 PRO A C 1
ATOM 727 O O . PRO A 1 92 ? -10.460 6.878 1.132 1.00 97.25 92 PRO A O 1
ATOM 730 N N . ALA A 1 93 ? -8.987 8.229 2.170 1.00 98.00 93 ALA A N 1
ATOM 731 C CA . ALA A 1 93 ? -8.915 7.445 3.390 1.00 98.00 93 ALA A CA 1
ATOM 732 C C . ALA A 1 93 ? -8.743 8.336 4.620 1.00 98.00 93 ALA A C 1
ATOM 734 O O . ALA A 1 93 ? -8.103 9.385 4.558 1.00 98.00 93 ALA A O 1
ATOM 735 N N . GLN A 1 94 ? -9.257 7.876 5.755 1.00 98.50 94 GLN A N 1
ATOM 736 C CA . GLN A 1 94 ? -8.935 8.419 7.066 1.00 98.50 94 GLN A CA 1
ATOM 737 C C . GLN A 1 94 ? -7.957 7.475 7.762 1.00 98.50 94 GLN A C 1
ATOM 739 O O . GLN A 1 94 ? -8.191 6.264 7.821 1.00 98.50 94 GLN A O 1
ATOM 744 N N . VAL A 1 95 ? -6.863 8.023 8.281 1.00 98.56 95 VAL A N 1
ATOM 745 C CA . VAL A 1 95 ? -5.885 7.276 9.072 1.00 98.56 95 VAL A CA 1
ATOM 746 C C . VAL A 1 95 ? -5.961 7.701 10.528 1.00 98.56 95 VAL A C 1
ATOM 748 O O . VAL A 1 95 ? -5.983 8.893 10.830 1.00 98.56 95 VAL A O 1
ATOM 751 N N . THR A 1 96 ? -5.959 6.717 11.419 1.00 98.50 96 THR A N 1
ATOM 752 C CA . THR A 1 96 ? -5.662 6.889 12.839 1.00 98.50 96 THR A CA 1
ATOM 753 C C . THR A 1 96 ? -4.245 6.379 13.067 1.00 98.50 96 THR A C 1
ATOM 755 O O . THR A 1 96 ? -3.920 5.225 12.763 1.00 98.50 96 THR A O 1
ATOM 758 N N . TRP A 1 97 ? -3.376 7.250 13.562 1.00 97.88 97 TRP A N 1
ATOM 759 C CA . TRP A 1 97 ? -1.987 6.930 13.864 1.00 97.88 97 TRP A CA 1
ATOM 760 C C . TRP A 1 97 ? -1.887 6.144 15.170 1.00 97.88 97 TRP A C 1
ATOM 762 O O . TRP A 1 97 ? -2.721 6.292 16.058 1.00 97.88 97 TRP A O 1
ATOM 772 N N . VAL A 1 98 ? -0.799 5.395 15.354 1.00 97.19 98 VAL A N 1
ATOM 773 C CA . VAL A 1 98 ? -0.489 4.744 16.648 1.00 97.19 98 VAL A CA 1
ATOM 774 C C . VAL A 1 98 ? -0.372 5.733 17.818 1.00 97.19 98 VAL A C 1
ATOM 776 O O . VAL A 1 98 ? -0.499 5.352 18.974 1.00 97.19 98 VAL A O 1
ATOM 779 N N . THR A 1 99 ? -0.153 7.020 17.531 1.00 96.19 99 THR A N 1
ATOM 780 C CA . THR A 1 99 ? -0.138 8.106 18.524 1.00 96.19 99 THR A CA 1
ATOM 781 C C . THR A 1 99 ? -1.535 8.623 18.889 1.00 96.19 99 THR A C 1
ATOM 783 O O . THR A 1 99 ? -1.646 9.526 19.715 1.00 96.19 99 THR A O 1
ATOM 786 N N . GLY A 1 100 ? -2.592 8.098 18.262 1.00 95.56 100 GLY A N 1
ATOM 787 C CA . GLY A 1 100 ? -3.988 8.497 18.457 1.00 95.56 100 GLY A CA 1
ATOM 788 C C . GLY A 1 100 ? -4.439 9.701 17.626 1.00 95.56 100 GLY A C 1
ATOM 789 O O . GLY A 1 100 ? -5.630 9.990 17.577 1.00 95.56 100 GLY A O 1
ATOM 790 N N . GLY A 1 101 ? -3.520 10.406 16.958 1.00 97.31 101 GLY A N 1
ATOM 791 C CA . GLY A 1 101 ? -3.888 11.474 16.027 1.00 97.31 101 GLY A CA 1
ATOM 792 C C . GLY A 1 101 ? -4.586 10.928 14.782 1.00 97.31 101 GLY A C 1
ATOM 793 O O . GLY A 1 101 ? -4.372 9.777 14.400 1.00 97.31 101 GLY A O 1
ATOM 794 N N . GLU A 1 102 ? -5.349 11.777 14.100 1.00 97.81 102 GLU A N 1
ATOM 795 C CA . GLU A 1 102 ? -6.015 11.416 12.850 1.00 97.81 102 GLU A CA 1
ATOM 796 C C . GLU A 1 102 ? -5.634 12.350 11.702 1.00 97.81 102 GLU A C 1
ATOM 798 O O . GLU A 1 102 ? -5.276 13.513 11.907 1.00 97.81 102 GLU A O 1
ATOM 803 N N . SER A 1 103 ? -5.683 11.845 10.471 1.00 98.12 103 SER A N 1
ATOM 804 C CA . SER A 1 103 ? -5.409 12.633 9.266 1.00 98.12 103 SER A CA 1
ATOM 805 C C . SER A 1 103 ? -6.162 12.082 8.058 1.00 98.12 103 SER A C 1
ATOM 807 O O . SER A 1 103 ? -6.460 10.891 7.988 1.00 98.12 103 SER A O 1
ATOM 809 N N . SER A 1 104 ? -6.439 12.946 7.083 1.00 97.94 104 SER A N 1
ATOM 810 C CA . SER A 1 104 ? -7.007 12.528 5.800 1.00 97.94 104 SER A CA 1
ATOM 811 C C . SER A 1 104 ? -5.899 12.279 4.781 1.00 97.94 104 SER A C 1
ATOM 813 O O . SER A 1 104 ? -4.963 13.073 4.648 1.00 97.94 104 SER A O 1
ATOM 815 N N . LEU A 1 105 ? -6.023 11.175 4.052 1.00 98.19 105 LEU A N 1
ATOM 816 C CA . LEU A 1 105 ? -5.081 10.707 3.047 1.00 98.19 105 LEU A CA 1
ATOM 817 C C . LEU A 1 105 ? -5.769 10.561 1.687 1.00 98.19 105 LEU A C 1
ATOM 819 O O . LEU A 1 105 ? -6.957 10.256 1.592 1.00 98.19 105 LEU A O 1
ATOM 823 N N . LEU A 1 106 ? -4.979 10.696 0.626 1.00 97.81 106 LEU A N 1
ATOM 824 C CA . LEU A 1 106 ? -5.323 10.232 -0.715 1.00 97.81 106 LEU A CA 1
ATOM 825 C C . LEU A 1 106 ? -4.330 9.140 -1.114 1.00 97.81 106 LEU A C 1
ATOM 827 O O . LEU A 1 106 ? -3.146 9.415 -1.314 1.00 97.81 106 LEU A O 1
ATOM 831 N N . ILE A 1 107 ? -4.794 7.899 -1.220 1.00 98.25 107 ILE A N 1
ATOM 832 C CA . ILE A 1 107 ? -3.946 6.743 -1.536 1.00 98.25 107 ILE A CA 1
ATOM 833 C C . ILE A 1 107 ? -3.958 6.536 -3.053 1.00 98.25 107 ILE A C 1
ATOM 835 O O . ILE A 1 107 ? -5.045 6.411 -3.619 1.00 98.25 107 ILE A O 1
ATOM 839 N N . PRO A 1 108 ? -2.802 6.474 -3.743 1.00 98.25 108 PRO A N 1
ATOM 840 C CA . PRO A 1 108 ? -2.767 6.148 -5.163 1.00 98.25 108 PRO A CA 1
ATOM 841 C C . PRO A 1 108 ? -3.376 4.766 -5.420 1.00 98.25 108 PRO A C 1
ATOM 843 O O . PRO A 1 108 ? -2.847 3.743 -4.979 1.00 98.25 108 PRO A O 1
ATOM 846 N N . THR A 1 109 ? -4.475 4.741 -6.168 1.00 98.19 109 THR A N 1
ATOM 847 C CA . THR A 1 109 ? -5.243 3.523 -6.460 1.00 98.19 109 THR A CA 1
ATOM 848 C C . THR A 1 109 ? -4.513 2.584 -7.406 1.00 98.19 109 THR A C 1
ATOM 850 O O . THR A 1 109 ? -4.795 1.389 -7.439 1.00 98.19 109 THR A O 1
ATOM 853 N N . ARG A 1 110 ? -3.575 3.119 -8.190 1.00 98.19 110 ARG A N 1
ATOM 854 C CA . ARG A 1 110 ? -2.803 2.367 -9.173 1.00 98.19 110 ARG A CA 1
ATOM 855 C C . ARG A 1 110 ? -1.315 2.451 -8.886 1.00 98.19 110 ARG A C 1
ATOM 857 O O . ARG A 1 110 ? -0.843 3.450 -8.343 1.00 98.19 110 ARG A O 1
ATOM 864 N N . TYR A 1 111 ? -0.582 1.435 -9.318 1.00 98.44 111 TYR A N 1
ATOM 865 C CA . TYR A 1 111 ? 0.877 1.461 -9.312 1.00 98.44 111 TYR A CA 1
ATOM 866 C C . TYR A 1 111 ? 1.433 2.447 -10.353 1.00 98.44 111 TYR A C 1
ATOM 868 O O . TYR A 1 111 ? 0.826 2.672 -11.404 1.00 98.44 111 TYR A O 1
ATOM 876 N N . ALA A 1 112 ? 2.599 3.037 -10.084 1.00 96.31 112 ALA A N 1
ATOM 877 C CA . ALA A 1 112 ? 3.256 3.951 -11.022 1.00 96.31 112 ALA A CA 1
ATOM 878 C C . ALA A 1 112 ? 3.627 3.248 -12.344 1.00 96.31 112 ALA A C 1
ATOM 880 O O . ALA A 1 112 ? 4.169 2.142 -12.319 1.00 96.31 112 ALA A O 1
ATOM 881 N N . GLY A 1 113 ? 3.370 3.903 -13.482 1.00 96.50 113 GLY A N 1
ATOM 882 C CA . GLY A 1 113 ? 3.603 3.371 -14.831 1.00 96.50 113 GLY A CA 1
ATOM 883 C C . GLY A 1 113 ? 2.347 2.800 -15.497 1.00 96.50 113 GLY A C 1
ATOM 884 O O . GLY A 1 113 ? 2.323 2.627 -16.718 1.00 96.50 113 GLY A O 1
ATOM 885 N N . SER A 1 114 ? 1.276 2.574 -14.727 1.00 97.75 114 SER A N 1
ATOM 886 C CA . SER A 1 114 ? -0.004 2.045 -15.223 1.00 97.75 114 SER A CA 1
ATOM 887 C C . SER A 1 114 ? -0.621 2.893 -16.338 1.00 97.75 114 SER A C 1
ATOM 889 O O . SER A 1 114 ? -1.323 2.370 -17.195 1.00 97.75 114 SER A O 1
ATOM 891 N N . GLU A 1 115 ? -0.374 4.203 -16.343 1.00 95.69 115 GLU A N 1
ATOM 892 C CA . GLU A 1 115 ? -0.869 5.158 -17.337 1.00 95.69 115 GLU A CA 1
ATOM 893 C C . GLU A 1 115 ? -0.303 4.944 -18.747 1.00 95.69 115 GLU A C 1
ATOM 895 O O . GLU A 1 115 ? -0.916 5.388 -19.717 1.00 95.69 115 GLU A O 1
ATOM 900 N N . THR A 1 116 ? 0.833 4.253 -18.860 1.00 96.50 116 THR A N 1
ATOM 901 C CA . THR A 1 116 ? 1.508 3.974 -20.138 1.00 96.50 116 THR A CA 1
ATOM 902 C C . THR A 1 116 ? 1.105 2.631 -20.753 1.00 96.50 116 THR A C 1
ATOM 904 O O . THR A 1 116 ? 1.436 2.352 -21.904 1.00 96.50 116 THR A O 1
ATOM 907 N N . VAL A 1 117 ? 0.366 1.805 -20.006 1.00 97.38 117 VAL A N 1
ATOM 908 C CA . VAL A 1 117 ? -0.064 0.471 -20.436 1.00 97.38 117 VAL A CA 1
ATOM 909 C C . VAL A 1 117 ? -1.226 0.583 -21.422 1.00 97.38 117 VAL A C 1
ATOM 911 O O . VAL A 1 117 ? -2.200 1.295 -21.178 1.00 97.38 117 VAL A O 1
ATOM 914 N N . ALA A 1 118 ? -1.153 -0.142 -22.541 1.00 96.75 118 ALA A N 1
ATOM 915 C CA . ALA A 1 118 ? -2.168 -0.075 -23.594 1.00 96.75 118 ALA A CA 1
ATOM 916 C C . ALA A 1 118 ? -3.561 -0.546 -23.127 1.00 96.75 118 ALA A C 1
ATOM 918 O O . ALA A 1 118 ? -4.566 0.049 -23.516 1.00 96.75 118 ALA A O 1
ATOM 919 N N . ASP A 1 119 ? -3.635 -1.569 -22.267 1.00 97.69 119 ASP A N 1
ATOM 920 C CA . ASP A 1 119 ? -4.899 -2.119 -21.762 1.00 97.69 119 ASP A CA 1
ATOM 921 C C . ASP A 1 119 ? -5.634 -1.112 -20.854 1.00 97.69 119 ASP A C 1
ATOM 923 O O . ASP A 1 119 ? -5.177 -0.760 -19.762 1.00 97.69 119 ASP A O 1
ATOM 927 N N . ASP A 1 120 ? -6.818 -0.671 -21.290 1.00 97.56 120 ASP A N 1
ATOM 928 C CA . ASP A 1 120 ? -7.678 0.240 -20.527 1.00 97.56 120 ASP A CA 1
ATOM 929 C C . ASP A 1 120 ? -8.069 -0.322 -19.158 1.00 97.56 120 ASP A C 1
ATOM 931 O O . ASP A 1 120 ? -8.298 0.442 -18.224 1.00 97.56 120 ASP A O 1
ATOM 935 N N . ARG A 1 121 ? -8.136 -1.647 -18.988 1.00 98.00 121 ARG A N 1
ATOM 936 C CA . ARG A 1 121 ? -8.481 -2.257 -17.696 1.00 98.00 121 ARG A CA 1
ATOM 937 C C . ARG A 1 121 ? -7.398 -2.002 -16.655 1.00 98.00 121 ARG A C 1
ATOM 939 O O . ARG A 1 121 ? -7.731 -1.794 -15.492 1.00 98.00 121 ARG A O 1
ATOM 946 N N . VAL A 1 122 ? -6.132 -1.952 -17.067 1.00 98.00 122 VAL A N 1
ATOM 947 C CA . VAL A 1 122 ? -5.007 -1.569 -16.202 1.00 98.00 122 VAL A CA 1
ATOM 948 C C . VAL A 1 122 ? -5.083 -0.070 -15.906 1.00 98.00 122 VAL A C 1
ATOM 950 O O . VAL A 1 122 ? -5.086 0.341 -14.743 1.00 98.00 122 VAL A O 1
ATOM 953 N N . ARG A 1 123 ? -5.269 0.761 -16.942 1.00 96.88 123 ARG A N 1
ATOM 954 C CA . ARG A 1 123 ? -5.388 2.221 -16.783 1.00 96.88 123 ARG A CA 1
ATOM 955 C C . ARG A 1 123 ? -6.574 2.637 -15.909 1.00 96.88 123 ARG A C 1
ATOM 957 O O . ARG A 1 123 ? -6.450 3.611 -15.173 1.00 96.88 123 ARG A O 1
ATOM 964 N N . LEU A 1 124 ? -7.680 1.900 -15.934 1.00 96.44 124 LEU A N 1
ATOM 965 C CA . LEU A 1 124 ? -8.899 2.175 -15.167 1.00 96.44 124 LEU A CA 1
ATOM 966 C C . LEU A 1 124 ? -8.973 1.419 -13.830 1.00 96.44 124 LEU A C 1
ATOM 968 O O . LEU A 1 124 ? -10.055 1.345 -13.252 1.00 96.44 124 LEU A O 1
ATOM 972 N N . ALA A 1 125 ? -7.863 0.850 -13.341 1.00 97.31 125 ALA A N 1
ATOM 973 C CA . ALA A 1 125 ? -7.807 0.113 -12.072 1.00 97.31 125 ALA A CA 1
ATOM 974 C C . ALA A 1 125 ? -8.799 -1.070 -11.979 1.00 97.31 125 ALA A C 1
ATOM 976 O O . ALA A 1 125 ? -9.243 -1.444 -10.898 1.00 97.31 125 ALA A O 1
ATOM 977 N N . ARG A 1 126 ? -9.151 -1.685 -13.113 1.00 96.75 126 ARG A N 1
ATOM 978 C CA . ARG A 1 126 ? -10.035 -2.865 -13.207 1.00 96.75 126 ARG A CA 1
ATOM 979 C C . ARG A 1 126 ? -9.269 -4.183 -13.295 1.00 96.75 126 ARG A C 1
ATOM 981 O O . ARG A 1 126 ? -9.877 -5.243 -13.394 1.00 96.75 126 ARG A O 1
ATOM 988 N N . ARG A 1 127 ? -7.943 -4.108 -13.340 1.00 97.50 127 ARG A N 1
ATOM 989 C CA . ARG A 1 127 ? -7.035 -5.245 -13.427 1.00 97.50 127 ARG A CA 1
ATOM 990 C C . ARG A 1 127 ? -5.719 -4.879 -12.760 1.00 97.50 127 ARG A C 1
ATOM 992 O O . ARG A 1 127 ? -5.331 -3.710 -12.797 1.00 97.50 127 ARG A O 1
ATOM 999 N N . THR A 1 128 ? -5.053 -5.886 -12.219 1.00 98.50 128 THR A N 1
ATOM 1000 C CA . THR A 1 128 ? -3.656 -5.817 -11.798 1.00 98.50 128 THR A CA 1
ATOM 1001 C C . THR A 1 128 ? -2.854 -6.782 -12.658 1.00 98.50 128 THR A C 1
ATOM 1003 O O . THR A 1 128 ? -3.286 -7.907 -12.915 1.00 98.50 128 THR A O 1
ATOM 1006 N N . GLU A 1 129 ? -1.723 -6.315 -13.161 1.00 98.00 129 GLU A N 1
ATOM 1007 C CA . GLU A 1 129 ? -0.734 -7.102 -13.883 1.00 98.00 129 GLU A CA 1
ATOM 1008 C C . GLU A 1 129 ? 0.574 -7.066 -13.099 1.00 98.00 129 GLU A C 1
ATOM 1010 O O . GLU A 1 129 ? 0.895 -6.065 -12.456 1.00 98.00 129 GLU A O 1
ATOM 1015 N N . TRP A 1 130 ? 1.310 -8.172 -13.142 1.00 98.06 130 TRP A N 1
ATOM 1016 C CA . TRP A 1 130 ? 2.548 -8.348 -12.398 1.00 98.06 130 TRP A CA 1
ATOM 1017 C C . TRP A 1 130 ? 3.697 -8.528 -13.373 1.00 98.06 130 TRP A C 1
ATOM 1019 O O . TRP A 1 130 ? 3.638 -9.373 -14.265 1.00 98.06 130 TRP A O 1
ATOM 1029 N N . GLU A 1 131 ? 4.748 -7.742 -13.185 1.00 97.44 131 GLU A N 1
ATOM 1030 C CA . GLU A 1 131 ? 5.990 -7.876 -13.932 1.00 97.44 131 GLU A CA 1
ATOM 1031 C C . GLU A 1 131 ? 7.109 -8.289 -12.986 1.00 97.44 131 GLU A C 1
ATOM 1033 O O . GLU A 1 131 ? 7.317 -7.677 -11.935 1.00 97.44 131 GLU A O 1
ATOM 1038 N N . GLU A 1 132 ? 7.838 -9.331 -13.365 1.00 97.00 132 GLU A N 1
ATOM 1039 C CA . GLU A 1 132 ? 8.924 -9.865 -12.556 1.00 97.00 132 GLU A CA 1
ATOM 1040 C C . GLU A 1 132 ? 10.114 -8.892 -12.522 1.00 97.00 132 GLU A C 1
ATOM 1042 O O . GLU A 1 132 ? 10.596 -8.409 -13.548 1.00 97.00 132 GLU A O 1
ATOM 1047 N N . LEU A 1 133 ? 10.580 -8.586 -11.312 1.00 95.81 133 LEU A N 1
ATOM 1048 C CA . LEU A 1 133 ? 11.788 -7.801 -11.046 1.00 95.81 133 LEU A CA 1
ATOM 1049 C C . LEU A 1 133 ? 13.001 -8.704 -10.801 1.00 95.81 133 LEU A C 1
ATOM 1051 O O . LEU A 1 133 ? 14.131 -8.319 -11.102 1.00 95.81 133 LEU A O 1
ATOM 1055 N N . ALA A 1 134 ? 12.751 -9.842 -10.159 1.00 96.00 134 ALA A N 1
ATOM 1056 C CA . ALA A 1 134 ? 13.668 -10.910 -9.787 1.00 96.00 134 ALA A CA 1
ATOM 1057 C C . ALA A 1 134 ? 12.817 -12.115 -9.344 1.00 96.00 134 ALA A C 1
ATOM 1059 O O . ALA A 1 134 ? 11.617 -11.957 -9.127 1.00 96.00 134 ALA A O 1
ATOM 1060 N N . GLU A 1 135 ? 13.436 -13.278 -9.148 1.00 94.81 135 GLU A N 1
ATOM 1061 C CA . GLU A 1 135 ? 12.737 -14.481 -8.680 1.00 94.81 135 GLU A CA 1
ATOM 1062 C C . GLU A 1 135 ? 11.906 -14.190 -7.417 1.00 94.81 135 GLU A C 1
ATOM 1064 O O . GLU A 1 135 ? 12.431 -13.734 -6.396 1.00 94.81 135 GLU A O 1
ATOM 1069 N N . GLY A 1 136 ? 10.589 -14.396 -7.513 1.00 93.44 136 GLY A N 1
ATOM 1070 C CA . GLY A 1 136 ? 9.645 -14.170 -6.412 1.00 93.44 136 GLY A CA 1
ATOM 1071 C C . GLY A 1 136 ? 9.409 -12.700 -6.041 1.00 93.44 136 GLY A C 1
ATOM 1072 O O . GLY A 1 136 ? 8.809 -12.426 -5.005 1.00 93.44 136 GLY A O 1
ATOM 1073 N N . GLN A 1 137 ? 9.876 -11.744 -6.848 1.00 97.38 137 GLN A N 1
ATOM 1074 C CA . GLN A 1 137 ? 9.719 -10.312 -6.601 1.00 97.38 137 GLN A CA 1
ATOM 1075 C C . GLN A 1 137 ? 9.127 -9.620 -7.821 1.00 97.38 137 GLN A C 1
ATOM 1077 O O . GLN A 1 137 ? 9.683 -9.675 -8.916 1.00 97.38 137 GLN A O 1
ATOM 1082 N N . PHE A 1 138 ? 8.036 -8.890 -7.621 1.00 97.56 138 PHE A N 1
ATOM 1083 C CA . PHE A 1 138 ? 7.233 -8.343 -8.708 1.00 97.56 138 PHE A CA 1
ATOM 1084 C C . PHE A 1 138 ? 6.972 -6.855 -8.505 1.00 97.56 138 PHE A C 1
ATOM 1086 O O . PHE A 1 138 ? 6.896 -6.367 -7.377 1.00 97.56 138 PHE A O 1
ATOM 1093 N N . ARG A 1 139 ? 6.824 -6.125 -9.611 1.00 97.75 139 ARG A N 1
ATOM 1094 C CA . ARG A 1 139 ? 6.180 -4.811 -9.615 1.00 97.75 139 ARG A CA 1
ATOM 1095 C C . ARG A 1 139 ? 4.772 -4.941 -10.167 1.00 97.75 139 ARG A C 1
ATOM 1097 O O . ARG A 1 139 ? 4.548 -5.689 -11.118 1.00 97.75 139 ARG A O 1
ATOM 1104 N N . GLY A 1 140 ? 3.849 -4.190 -9.589 1.00 98.25 140 GLY A N 1
ATOM 1105 C CA . GLY A 1 140 ? 2.478 -4.146 -10.063 1.00 98.25 140 GLY A CA 1
ATOM 1106 C C . GLY A 1 140 ? 2.266 -3.071 -11.128 1.00 98.25 140 GLY A C 1
ATOM 1107 O O . GLY A 1 140 ? 2.932 -2.032 -11.143 1.00 98.25 140 GLY A O 1
ATOM 1108 N N . LEU A 1 141 ? 1.287 -3.314 -11.992 1.00 98.62 141 LEU A N 1
ATOM 1109 C CA . LEU A 1 141 ? 0.658 -2.352 -12.892 1.00 98.62 141 LEU A CA 1
ATOM 1110 C C . LEU A 1 141 ? -0.860 -2.489 -12.748 1.00 98.62 141 LEU A C 1
ATOM 1112 O O . LEU A 1 141 ? -1.386 -3.588 -12.620 1.00 98.62 141 LEU A O 1
ATOM 1116 N N . GLY A 1 142 ? -1.588 -1.381 -12.776 1.00 98.56 142 GLY A N 1
ATOM 1117 C CA . GLY A 1 142 ? -3.034 -1.354 -12.583 1.00 98.56 142 GLY A CA 1
ATOM 1118 C C . GLY A 1 142 ? -3.412 -1.195 -11.119 1.00 98.56 142 GLY A C 1
ATOM 1119 O O . GLY A 1 142 ? -2.751 -0.439 -10.411 1.00 98.56 142 GLY A O 1
ATOM 1120 N N . GLN A 1 143 ? -4.497 -1.835 -10.678 1.00 98.62 143 GLN A N 1
ATOM 1121 C CA . GLN A 1 143 ? -5.038 -1.637 -9.328 1.00 98.62 143 GLN A CA 1
ATOM 1122 C C . GLN A 1 143 ? -4.039 -2.085 -8.251 1.00 98.62 143 GLN A C 1
ATOM 1124 O O . GLN A 1 143 ? -3.525 -3.204 -8.290 1.00 98.62 143 GLN A O 1
ATOM 1129 N N . ARG A 1 144 ? -3.791 -1.223 -7.262 1.00 98.69 144 ARG A N 1
ATOM 1130 C CA . ARG A 1 144 ? -2.996 -1.571 -6.086 1.00 98.69 144 ARG A CA 1
ATOM 1131 C C . ARG A 1 144 ? -3.642 -2.734 -5.346 1.00 98.69 144 ARG A C 1
ATOM 1133 O O . ARG A 1 144 ? -4.859 -2.753 -5.170 1.00 98.69 144 ARG A O 1
ATOM 1140 N N . THR A 1 145 ? -2.821 -3.678 -4.911 1.00 98.62 145 THR A N 1
ATOM 1141 C CA . THR A 1 145 ? -3.253 -4.877 -4.193 1.00 98.62 145 THR A CA 1
ATOM 1142 C C . THR A 1 145 ? -2.408 -5.028 -2.936 1.00 98.62 145 THR A C 1
ATOM 1144 O O . THR A 1 145 ? -1.182 -4.945 -2.990 1.00 98.62 145 THR A O 1
ATOM 1147 N N . LEU A 1 146 ? -3.066 -5.212 -1.796 1.00 98.62 146 LEU A N 1
ATOM 1148 C CA . LEU A 1 146 ? -2.406 -5.594 -0.550 1.00 98.62 146 LEU A CA 1
ATOM 1149 C C . LEU A 1 146 ? -2.430 -7.116 -0.433 1.00 98.62 146 LEU A C 1
ATOM 1151 O O . LEU A 1 146 ? -3.360 -7.744 -0.921 1.00 98.62 146 LEU A O 1
ATOM 1155 N N . THR A 1 147 ? -1.448 -7.709 0.227 1.00 97.94 147 THR A N 1
ATOM 1156 C CA . THR A 1 147 ? -1.338 -9.158 0.389 1.00 97.94 147 THR A CA 1
ATOM 1157 C C . THR A 1 147 ? -1.005 -9.528 1.829 1.00 97.94 147 THR A C 1
ATOM 1159 O O . THR A 1 147 ? -0.283 -8.805 2.525 1.00 97.94 147 THR A O 1
ATOM 1162 N N . ALA A 1 148 ? -1.563 -10.650 2.273 1.00 96.50 148 ALA A N 1
ATOM 1163 C CA . ALA A 1 148 ? -1.341 -11.267 3.577 1.00 96.50 148 ALA A CA 1
ATOM 1164 C C . ALA A 1 148 ? -1.013 -12.763 3.414 1.00 96.50 148 ALA A C 1
ATOM 1166 O O . ALA A 1 148 ? -1.644 -13.630 4.021 1.00 96.50 148 ALA A O 1
ATOM 1167 N N . GLY A 1 149 ? -0.057 -13.073 2.539 1.00 88.50 149 GLY A N 1
ATOM 1168 C CA . GLY A 1 149 ? 0.340 -14.438 2.197 1.00 88.50 149 GLY A CA 1
ATOM 1169 C C . GLY A 1 149 ? -0.490 -14.945 1.030 1.00 88.50 149 GLY A C 1
ATOM 1170 O O . GLY A 1 149 ? -0.364 -14.433 -0.074 1.00 88.50 149 GLY A O 1
ATOM 1171 N N . ASP A 1 150 ? -1.366 -15.914 1.278 1.00 89.81 150 ASP A N 1
ATOM 1172 C CA . ASP A 1 150 ? -2.185 -16.530 0.223 1.00 89.81 150 ASP A CA 1
ATOM 1173 C C . ASP A 1 150 ? -3.463 -15.735 -0.099 1.00 89.81 150 ASP A C 1
ATOM 1175 O O . ASP A 1 150 ? -4.288 -16.170 -0.903 1.00 89.81 150 ASP A O 1
ATOM 1179 N N . THR A 1 151 ? -3.681 -14.598 0.568 1.00 96.81 151 THR A N 1
ATOM 1180 C CA . THR A 1 151 ? -4.863 -13.752 0.367 1.00 96.81 151 THR A CA 1
ATOM 1181 C C . THR A 1 151 ? -4.462 -12.367 -0.103 1.00 96.81 151 THR A C 1
ATOM 1183 O O . THR A 1 151 ? -3.733 -11.650 0.587 1.00 96.81 151 THR A O 1
ATOM 1186 N N . ASP A 1 152 ? -5.026 -11.985 -1.243 1.00 97.69 152 ASP A N 1
ATOM 1187 C CA . ASP A 1 152 ? -4.880 -10.668 -1.839 1.00 97.69 152 ASP A CA 1
ATOM 1188 C C . ASP A 1 152 ? -6.146 -9.832 -1.627 1.00 97.69 152 ASP A C 1
ATOM 1190 O O . ASP A 1 152 ? -7.275 -10.313 -1.734 1.00 97.69 152 ASP A O 1
ATOM 1194 N N . TYR A 1 153 ? -5.941 -8.548 -1.361 1.00 98.31 153 TYR A N 1
ATOM 1195 C CA . TYR A 1 153 ? -6.965 -7.546 -1.115 1.00 98.31 153 TYR A CA 1
ATOM 1196 C C . TYR A 1 153 ? -6.790 -6.401 -2.121 1.00 98.31 153 TYR A C 1
ATOM 1198 O O . TYR A 1 153 ? -5.963 -5.503 -1.903 1.00 98.31 153 TYR A O 1
ATOM 1206 N N . PRO A 1 154 ? -7.545 -6.396 -3.234 1.00 98.12 154 PRO A N 1
ATOM 1207 C CA . PRO A 1 154 ? -7.577 -5.263 -4.151 1.00 98.12 154 PRO A CA 1
ATOM 1208 C C . PRO A 1 154 ? -7.988 -3.993 -3.400 1.00 98.12 154 PRO A C 1
ATOM 1210 O O . PRO A 1 154 ? -8.979 -3.990 -2.667 1.00 98.12 154 PRO A O 1
ATOM 1213 N N . LEU A 1 155 ? -7.241 -2.898 -3.563 1.00 98.31 155 LEU A N 1
ATOM 1214 C CA . LEU A 1 155 ? -7.406 -1.697 -2.735 1.00 98.31 155 LEU A CA 1
ATOM 1215 C C . LEU A 1 155 ? -8.840 -1.147 -2.766 1.00 98.31 155 LEU A C 1
ATOM 1217 O O . LEU A 1 155 ? -9.345 -0.684 -1.746 1.00 98.31 155 LEU A O 1
ATOM 1221 N N . LEU A 1 156 ? -9.519 -1.215 -3.915 1.00 97.38 156 LEU A N 1
ATOM 1222 C CA . LEU A 1 156 ? -10.880 -0.695 -4.059 1.00 97.38 156 LEU A CA 1
ATOM 1223 C C . LEU A 1 156 ? -11.939 -1.531 -3.326 1.00 97.38 156 LEU A C 1
ATOM 1225 O O . LEU A 1 156 ? -13.067 -1.059 -3.149 1.00 97.38 156 LEU A O 1
ATOM 1229 N N . GLU A 1 157 ? -11.592 -2.725 -2.851 1.00 97.31 157 GLU A N 1
ATOM 1230 C CA . GLU A 1 157 ? -12.441 -3.592 -2.026 1.00 97.31 157 GLU A CA 1
ATOM 1231 C C . GLU A 1 157 ? -12.152 -3.437 -0.523 1.00 97.31 157 GLU A C 1
ATOM 1233 O O . GLU A 1 157 ? -12.965 -3.823 0.320 1.00 97.31 157 GLU A O 1
ATOM 1238 N N . VAL A 1 158 ? -11.037 -2.800 -0.160 1.00 98.25 158 VAL A N 1
ATOM 1239 C CA . VAL A 1 158 ? -10.677 -2.518 1.233 1.00 98.25 158 VAL A CA 1
ATOM 1240 C C . VAL A 1 158 ? -11.519 -1.363 1.780 1.00 98.25 158 VAL A C 1
ATOM 1242 O O . VAL A 1 158 ? -11.630 -0.302 1.169 1.00 98.25 158 VAL A O 1
ATOM 1245 N N . ARG A 1 159 ? -12.121 -1.556 2.953 1.00 98.19 159 ARG A N 1
ATOM 1246 C CA . ARG A 1 159 ? -12.883 -0.545 3.706 1.00 98.19 159 ARG A CA 1
ATOM 1247 C C . ARG A 1 159 ? -12.236 -0.240 5.038 1.00 98.19 159 ARG A C 1
ATOM 1249 O O . ARG A 1 159 ? -12.189 0.923 5.424 1.00 98.19 159 ARG A O 1
ATOM 1256 N N . THR A 1 160 ? -11.719 -1.256 5.721 1.00 98.56 160 THR A N 1
ATOM 1257 C CA . THR A 1 160 ? -10.990 -1.070 6.974 1.00 98.56 160 THR A CA 1
ATOM 1258 C C . THR A 1 160 ? -9.718 -1.897 6.991 1.00 98.56 160 THR A C 1
ATOM 1260 O O . THR A 1 160 ? -9.700 -3.035 6.524 1.00 98.56 160 THR A O 1
ATOM 1263 N N . ILE A 1 161 ? -8.663 -1.317 7.552 1.00 98.62 161 ILE A N 1
ATOM 1264 C CA . ILE A 1 161 ? -7.460 -2.025 7.982 1.00 98.62 161 ILE A CA 1
ATOM 1265 C C . ILE A 1 161 ? -7.220 -1.636 9.435 1.00 98.62 161 ILE A C 1
ATOM 1267 O O . ILE A 1 161 ? -7.205 -0.448 9.756 1.00 98.62 161 ILE A O 1
ATOM 1271 N N . GLU A 1 162 ? -7.052 -2.616 10.309 1.00 98.44 162 GLU A N 1
ATOM 1272 C CA . GLU A 1 162 ? -6.836 -2.414 11.742 1.00 98.44 162 GLU A CA 1
ATOM 1273 C C . GLU A 1 162 ? -5.639 -3.248 12.176 1.00 98.44 162 GLU A C 1
ATOM 1275 O O . GLU A 1 162 ? -5.651 -4.461 11.991 1.00 98.44 162 GLU A O 1
ATOM 1280 N N . PHE A 1 163 ? -4.613 -2.617 12.742 1.00 98.19 163 PHE A N 1
ATOM 1281 C CA . PHE A 1 163 ? -3.446 -3.314 13.282 1.00 98.19 163 PHE A CA 1
ATOM 1282 C C . PHE A 1 163 ? -3.579 -3.442 14.803 1.00 98.19 163 PHE A C 1
ATOM 1284 O O . PHE A 1 163 ? -4.038 -2.515 15.467 1.00 98.19 163 PHE A O 1
ATOM 1291 N N . THR A 1 164 ? -3.197 -4.593 15.361 1.00 90.00 164 THR A N 1
ATOM 1292 C CA . THR A 1 164 ? -3.408 -4.923 16.787 1.00 90.00 164 THR A CA 1
ATOM 1293 C C . THR A 1 164 ? -2.133 -4.864 17.633 1.00 90.00 164 THR A C 1
ATOM 1295 O O . THR A 1 164 ? -2.057 -5.544 18.656 1.00 90.00 164 THR A O 1
ATOM 1298 N N . ALA A 1 165 ? -1.122 -4.109 17.197 1.00 61.75 165 ALA A N 1
ATOM 1299 C CA . ALA A 1 165 ? 0.145 -3.950 17.915 1.00 61.75 165 ALA A CA 1
ATOM 1300 C C . ALA A 1 165 ? 0.104 -2.798 18.929 1.00 61.75 165 ALA A C 1
ATOM 1302 O O . ALA A 1 165 ? -0.420 -1.717 18.571 1.00 61.75 165 ALA A O 1
#

pLDDT: mean 95.96, std 4.91, range [57.53, 98.69]